Protein AF-A0A2W5EJT3-F1 (afdb_monomer)

Secondary structure (DSSP, 8-state):
-HHHHHHHHHHHHHHHHHSTT--HHHHHHHHHHHHHHHHHHHHHHHHTT-

InterPro domains:
  IPR007420 Protein of unknown function DUF465 [PF04325] (2-44)
  IPR038444 DUF465 superfamily [G3DSA:6.10.280.50] (1-49)

Nearest PDB structures (foldseek):
  3lay-assembly1_J  TM=9.615E-01  e=1.150E+00  Salmonella enterica subsp. enterica serovar Typhimurium
  3lay-assembly1_G  TM=9.596E-01  e=1.421E+00  Salmonella enterica subsp. enterica serovar Typhimurium
  7n6g-assembly1_3I  TM=9.323E-01  e=3.557E+00  Chlamydomonas reinhardtii
  2q0o-assembly1_C  TM=9.124E-01  e=5.830E+00  Sinorhizobium fredii NGR234
  7lbm-assembly1_i  TM=5.263E-01  e=9.555E+00  Homo sapiens

Sequence (50 aa):
SLEKKHGALEEELESILASPSSDDREIADLKRRKLRLKDELQRLRALTRH

pLDDT: mean 86.91, std 6.95, range [50.59, 93.69]

Radius of gyration: 13.01 Å; Cα contacts (8 Å, |Δi|>4): 18; chains: 1; bounding box: 34×17×31 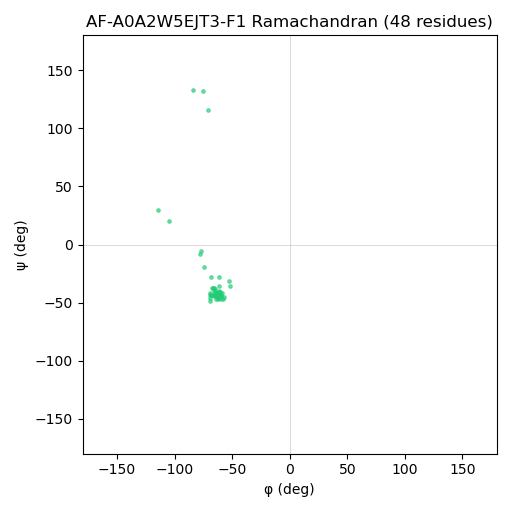Å

Structure (mmCIF, N/CA/C/O backbone):
data_AF-A0A2W5EJT3-F1
#
_entry.id   AF-A0A2W5EJT3-F1
#
loop_
_atom_site.group_PDB
_atom_site.id
_atom_site.type_symbol
_atom_site.label_atom_id
_atom_site.label_alt_id
_atom_site.label_comp_id
_atom_site.label_asym_id
_atom_site.label_entity_id
_atom_site.label_seq_id
_atom_site.pdbx_PDB_ins_code
_atom_site.Cartn_x
_atom_site.Cartn_y
_atom_site.Cartn_z
_atom_site.occupancy
_atom_site.B_iso_or_equiv
_atom_site.auth_seq_id
_atom_site.auth_comp_id
_atom_site.auth_asym_id
_atom_site.auth_atom_id
_atom_site.pdbx_PDB_model_num
ATOM 1 N N . SER A 1 1 ? 1.973 1.079 12.277 1.00 80.88 1 SER A N 1
ATOM 2 C CA . SER A 1 1 ? 0.664 1.531 11.769 1.00 80.88 1 SER A CA 1
ATOM 3 C C . SER A 1 1 ? 0.464 1.024 10.359 1.00 80.88 1 SER A C 1
ATOM 5 O O . SER A 1 1 ? 1.440 0.999 9.613 1.00 80.88 1 SER A O 1
ATOM 7 N N . LEU A 1 2 ? -0.755 0.621 9.993 1.00 81.56 2 LEU A N 1
ATOM 8 C CA . LEU A 1 2 ? -1.085 0.225 8.617 1.00 81.56 2 LEU A CA 1
ATOM 9 C C . LEU A 1 2 ? -0.665 1.287 7.588 1.00 81.56 2 LEU A C 1
ATOM 11 O O . LEU A 1 2 ? -0.149 0.943 6.535 1.00 81.56 2 LEU A O 1
ATOM 15 N N . GLU A 1 3 ? -0.780 2.567 7.943 1.00 83.00 3 GLU A N 1
ATOM 16 C CA . GLU A 1 3 ? -0.357 3.696 7.103 1.00 83.00 3 GLU A CA 1
ATOM 17 C C . GLU A 1 3 ? 1.148 3.682 6.794 1.00 83.00 3 GLU A C 1
ATOM 19 O O . GLU A 1 3 ? 1.538 3.893 5.652 1.00 83.00 3 GLU A O 1
ATOM 24 N N . LYS A 1 4 ? 2.004 3.329 7.767 1.00 88.62 4 LYS A N 1
ATOM 25 C CA . LYS A 1 4 ? 3.452 3.172 7.527 1.00 88.62 4 LYS A CA 1
ATOM 26 C C . LYS A 1 4 ? 3.753 2.006 6.581 1.00 88.62 4 LYS A C 1
ATOM 28 O O . LYS A 1 4 ? 4.619 2.131 5.727 1.00 88.62 4 LYS A O 1
ATOM 33 N N . LYS A 1 5 ? 3.034 0.882 6.720 1.00 88.19 5 LYS A N 1
ATOM 34 C CA . LYS A 1 5 ? 3.176 -0.268 5.806 1.00 88.19 5 LYS A CA 1
ATOM 35 C C . LYS A 1 5 ? 2.712 0.078 4.390 1.00 88.19 5 LYS A C 1
ATOM 37 O O . LYS A 1 5 ? 3.327 -0.369 3.432 1.00 88.19 5 LYS A O 1
ATOM 42 N N . HIS A 1 6 ? 1.649 0.872 4.266 1.00 87.06 6 HIS A N 1
ATOM 43 C CA . HIS A 1 6 ? 1.166 1.356 2.975 1.00 87.06 6 HIS A CA 1
ATOM 44 C C . HIS A 1 6 ? 2.194 2.272 2.299 1.00 87.06 6 HIS A C 1
ATOM 46 O O . HIS A 1 6 ? 2.508 2.049 1.137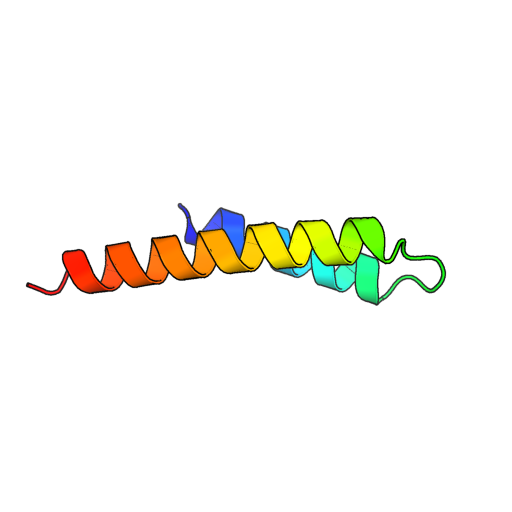 1.00 87.06 6 HIS A O 1
ATOM 52 N N . GLY A 1 7 ? 2.760 3.235 3.037 1.00 88.31 7 GLY A N 1
ATOM 53 C CA . GLY A 1 7 ? 3.799 4.128 2.513 1.00 88.31 7 GLY A CA 1
ATOM 54 C C . GLY A 1 7 ? 5.049 3.379 2.043 1.00 88.31 7 GLY A C 1
ATOM 55 O O . GLY A 1 7 ? 5.522 3.623 0.941 1.00 88.31 7 GLY A O 1
ATOM 56 N N . ALA A 1 8 ? 5.522 2.397 2.816 1.00 91.19 8 ALA A N 1
ATOM 57 C CA . ALA A 1 8 ? 6.672 1.580 2.420 1.00 91.19 8 ALA A CA 1
ATOM 58 C C . ALA A 1 8 ? 6.422 0.788 1.121 1.00 91.19 8 ALA A C 1
ATOM 60 O O . ALA A 1 8 ? 7.286 0.733 0.255 1.00 91.19 8 ALA A O 1
ATOM 61 N N . LEU A 1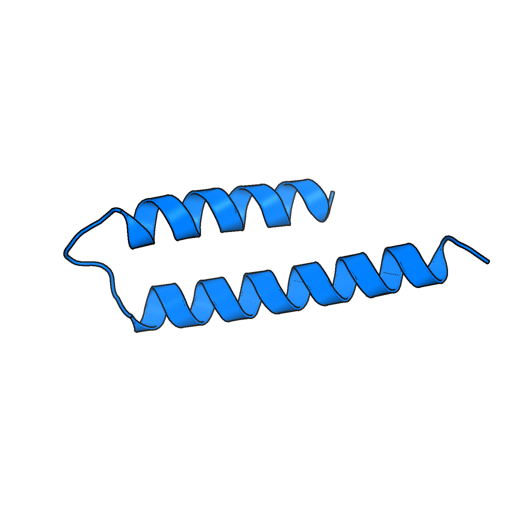 9 ? 5.224 0.214 0.953 1.00 89.56 9 LEU A N 1
ATOM 62 C CA . LEU A 1 9 ? 4.858 -0.488 -0.283 1.00 89.56 9 LEU A CA 1
ATOM 63 C C . LEU A 1 9 ? 4.699 0.450 -1.483 1.00 89.56 9 LEU A C 1
ATOM 65 O O . LEU A 1 9 ? 4.860 0.009 -2.617 1.00 89.56 9 LEU A O 1
ATOM 69 N N . GLU A 1 10 ? 4.338 1.714 -1.259 1.00 88.94 10 GLU A N 1
ATOM 70 C CA . GLU A 1 10 ? 4.309 2.720 -2.321 1.00 88.94 10 GLU A CA 1
ATOM 71 C C . GLU A 1 10 ? 5.703 3.080 -2.803 1.00 88.94 10 GLU A C 1
ATOM 73 O O . GLU A 1 10 ? 5.928 3.086 -4.008 1.00 88.94 10 GLU A O 1
ATOM 78 N N . GLU A 1 11 ? 6.623 3.313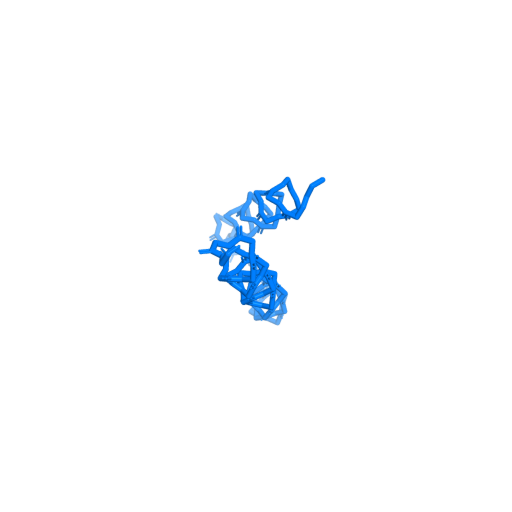 -1.874 1.00 92.44 11 GLU A N 1
ATOM 79 C CA . GLU A 1 11 ? 8.012 3.649 -2.182 1.00 92.44 11 GLU A CA 1
ATOM 80 C C . GLU A 1 11 ? 8.724 2.489 -2.901 1.00 92.44 11 GLU A C 1
ATOM 82 O O . GLU A 1 11 ? 9.422 2.692 -3.896 1.00 92.44 11 GLU A O 1
ATOM 87 N N . GLU A 1 12 ? 8.472 1.251 -2.463 1.00 90.19 12 GLU A N 1
ATOM 88 C CA . GLU A 1 12 ? 8.996 0.038 -3.100 1.00 90.19 12 GLU A CA 1
ATOM 89 C C . GLU A 1 12 ? 8.413 -0.159 -4.508 1.00 90.19 12 GLU A C 1
ATOM 91 O O . GLU A 1 12 ? 9.147 -0.425 -5.461 1.00 90.19 12 GLU A O 1
ATOM 96 N N . LEU A 1 13 ? 7.101 0.050 -4.676 1.00 89.06 13 LEU A N 1
ATOM 97 C CA . LEU A 1 13 ? 6.453 -0.017 -5.985 1.00 89.06 13 LEU A CA 1
ATOM 98 C C . LEU A 1 13 ? 6.971 1.071 -6.935 1.00 89.06 13 LEU A C 1
ATOM 100 O O . LEU A 1 13 ? 7.173 0.784 -8.111 1.00 89.06 13 LEU A O 1
ATOM 104 N N . GLU A 1 14 ? 7.175 2.297 -6.456 1.00 91.19 14 GLU A N 1
ATOM 105 C CA . GLU A 1 14 ? 7.717 3.400 -7.256 1.00 91.19 14 GLU A CA 1
ATOM 106 C C . GLU A 1 14 ? 9.164 3.130 -7.681 1.00 91.19 14 GLU A C 1
ATOM 108 O O . GLU A 1 14 ? 9.491 3.273 -8.857 1.00 91.19 14 GLU A O 1
ATOM 113 N N . SER A 1 15 ? 9.998 2.637 -6.763 1.00 90.81 15 SER A N 1
ATOM 114 C CA . SER A 1 15 ? 11.390 2.259 -7.046 1.00 90.81 15 SER A CA 1
ATOM 115 C C . SER A 1 15 ? 11.487 1.158 -8.104 1.00 90.81 15 SER A C 1
ATOM 117 O O . SER A 1 15 ? 12.328 1.215 -9.007 1.00 90.81 15 SER A O 1
ATOM 119 N N . ILE A 1 16 ? 10.594 0.168 -8.029 1.00 89.06 16 ILE A N 1
ATOM 120 C CA . ILE A 1 16 ? 10.503 -0.892 -9.030 1.00 89.06 16 ILE A CA 1
ATOM 121 C C . ILE A 1 16 ? 9.975 -0.311 -10.342 1.00 89.06 16 ILE A C 1
ATOM 123 O O . ILE A 1 16 ? 10.594 -0.499 -11.375 1.00 89.06 16 ILE A O 1
ATOM 127 N N . LEU A 1 17 ? 8.898 0.470 -10.356 1.00 88.00 17 LEU A N 1
ATOM 128 C CA . LEU A 1 17 ? 8.394 1.066 -11.602 1.00 88.00 17 LEU A CA 1
ATOM 129 C C . LEU A 1 17 ? 9.401 2.010 -12.284 1.00 88.00 17 LEU A C 1
ATOM 131 O O . LEU A 1 17 ? 9.369 2.143 -13.505 1.00 88.00 17 LEU A O 1
ATOM 135 N N . ALA A 1 18 ? 10.292 2.641 -11.518 1.00 89.69 18 ALA A N 1
ATOM 136 C CA . ALA A 1 18 ? 11.372 3.476 -12.035 1.00 89.69 18 ALA A CA 1
ATOM 137 C C . ALA A 1 18 ? 12.521 2.667 -12.665 1.00 89.69 18 ALA A C 1
ATOM 139 O O . ALA A 1 18 ? 13.304 3.213 -13.445 1.00 89.69 18 ALA A O 1
ATOM 140 N N . SER A 1 19 ? 12.633 1.376 -12.346 1.00 86.94 19 SER A N 1
ATOM 141 C CA . SER A 1 19 ? 13.648 0.497 -12.921 1.00 86.94 19 SER A CA 1
ATOM 142 C C . SER A 1 19 ? 13.191 -0.054 -14.289 1.00 86.94 19 SER A C 1
ATOM 144 O O . SER A 1 19 ? 12.066 -0.527 -14.430 1.00 86.94 19 SER 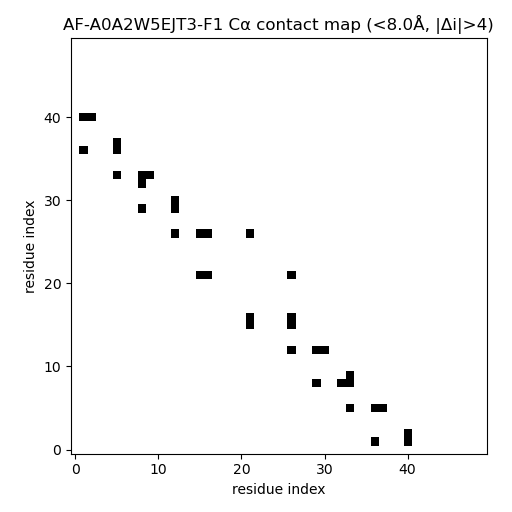A O 1
ATOM 146 N N . PRO A 1 20 ? 14.042 -0.028 -15.331 1.00 80.12 20 PRO A N 1
ATOM 147 C CA . PRO A 1 20 ? 13.663 -0.443 -16.689 1.00 80.12 20 PRO A CA 1
ATOM 148 C C . PRO A 1 20 ? 13.615 -1.968 -16.909 1.00 80.12 20 PRO A C 1
ATOM 150 O O . PRO A 1 20 ? 13.180 -2.414 -17.966 1.00 80.12 20 PRO A O 1
ATOM 153 N N . SER A 1 21 ? 14.069 -2.780 -15.949 1.00 85.56 21 SER A N 1
ATOM 154 C CA . SER A 1 21 ? 14.040 -4.258 -16.003 1.00 85.56 21 SER A CA 1
ATOM 155 C C . SER A 1 21 ? 13.122 -4.866 -14.950 1.00 85.56 21 SER A C 1
ATOM 157 O O . SER A 1 21 ? 13.374 -5.953 -14.441 1.00 85.56 21 SER A O 1
ATOM 159 N N . SER A 1 22 ? 12.080 -4.139 -14.583 1.00 81.62 22 SER A N 1
ATOM 160 C CA . SER A 1 22 ? 11.212 -4.542 -13.490 1.00 81.62 22 SER A CA 1
ATOM 161 C C . SER A 1 22 ? 10.291 -5.677 -13.876 1.00 81.62 22 SER A C 1
ATOM 163 O O . SER A 1 22 ? 9.624 -5.636 -14.908 1.00 81.62 22 SER A O 1
ATOM 165 N N . ASP A 1 23 ? 10.236 -6.681 -13.010 1.00 86.44 23 ASP A N 1
ATOM 166 C CA . ASP A 1 23 ? 9.407 -7.854 -13.208 1.00 86.44 23 ASP A CA 1
ATOM 167 C C . ASP A 1 23 ? 7.924 -7.492 -13.043 1.00 86.44 23 ASP A C 1
ATOM 169 O O . ASP A 1 23 ? 7.446 -7.167 -11.950 1.00 86.44 23 ASP A O 1
ATOM 173 N N . ASP A 1 24 ? 7.150 -7.614 -14.124 1.00 86.50 24 ASP A N 1
ATOM 174 C CA . ASP A 1 24 ? 5.693 -7.420 -14.111 1.00 86.50 24 ASP A CA 1
ATOM 175 C C . ASP A 1 24 ? 4.998 -8.268 -13.034 1.00 86.50 24 ASP A C 1
ATOM 177 O O . ASP A 1 24 ? 3.983 -7.866 -12.456 1.00 86.50 24 ASP A O 1
ATOM 181 N N . ARG A 1 25 ? 5.557 -9.445 -12.722 1.00 89.38 25 ARG A N 1
ATOM 182 C CA . ARG A 1 25 ? 5.061 -10.321 -11.653 1.00 89.38 25 ARG A CA 1
ATOM 183 C C . ARG A 1 25 ? 5.215 -9.690 -10.273 1.00 89.38 25 ARG A C 1
ATOM 185 O O . ARG A 1 25 ? 4.268 -9.761 -9.484 1.00 89.38 25 ARG A O 1
ATOM 192 N N . GLU A 1 26 ? 6.358 -9.070 -9.993 1.00 88.06 26 GLU A N 1
ATOM 193 C CA . GLU A 1 26 ? 6.616 -8.381 -8.726 1.00 88.06 26 GLU A CA 1
ATOM 194 C C . GLU A 1 26 ? 5.739 -7.134 -8.597 1.00 88.06 26 GLU A C 1
ATOM 196 O O . GLU A 1 26 ? 5.066 -6.949 -7.579 1.00 88.06 26 GLU A O 1
ATOM 201 N N . ILE A 1 27 ? 5.621 -6.349 -9.674 1.00 89.56 27 ILE A N 1
ATOM 202 C CA . ILE A 1 27 ? 4.719 -5.191 -9.748 1.00 89.56 27 ILE A CA 1
ATOM 203 C C . ILE A 1 27 ? 3.269 -5.615 -9.467 1.00 89.56 27 ILE A C 1
ATOM 205 O O . ILE A 1 27 ? 2.550 -4.953 -8.708 1.00 89.56 27 ILE A O 1
ATOM 209 N N . ALA A 1 28 ? 2.813 -6.720 -10.062 1.00 92.19 28 ALA A N 1
ATOM 210 C CA . ALA A 1 28 ? 1.462 -7.227 -9.855 1.00 92.19 28 ALA A CA 1
ATOM 211 C C . ALA A 1 28 ? 1.228 -7.679 -8.405 1.00 92.19 28 ALA A C 1
ATOM 213 O O . ALA A 1 28 ? 0.143 -7.447 -7.862 1.00 92.19 28 ALA A O 1
ATOM 214 N N . ASP A 1 29 ? 2.218 -8.300 -7.759 1.00 91.81 29 ASP A N 1
ATOM 215 C CA . ASP A 1 29 ? 2.095 -8.725 -6.363 1.00 91.81 29 ASP A CA 1
ATOM 216 C C . ASP A 1 29 ? 2.060 -7.538 -5.397 1.00 91.81 29 ASP A C 1
ATOM 218 O O . ASP A 1 29 ? 1.186 -7.468 -4.528 1.00 91.81 29 ASP A O 1
ATOM 222 N N . LEU A 1 30 ? 2.928 -6.549 -5.612 1.00 90.50 30 LEU A N 1
ATOM 223 C CA . LEU A 1 30 ? 2.959 -5.313 -4.831 1.00 90.50 30 LEU A CA 1
ATOM 224 C C . LEU A 1 30 ? 1.653 -4.531 -4.949 1.00 90.50 30 LEU A C 1
ATOM 226 O O . LEU A 1 30 ? 1.081 -4.128 -3.934 1.00 90.50 30 LEU A O 1
ATOM 230 N N . LYS A 1 31 ? 1.106 -4.396 -6.164 1.00 90.69 31 LYS A N 1
ATOM 231 C CA . LYS A 1 31 ? -0.210 -3.773 -6.379 1.00 90.69 31 LYS A CA 1
ATOM 232 C C . LYS A 1 31 ? -1.321 -4.510 -5.626 1.00 90.69 31 LYS A C 1
ATOM 234 O O . LYS A 1 31 ? -2.159 -3.858 -5.003 1.00 90.69 31 LYS A O 1
ATOM 239 N N . ARG A 1 32 ? -1.321 -5.852 -5.619 1.00 93.69 32 ARG A N 1
ATOM 240 C CA . ARG A 1 32 ? -2.297 -6.652 -4.850 1.00 93.69 32 ARG A CA 1
ATOM 241 C C . ARG A 1 32 ? -2.173 -6.418 -3.345 1.00 93.69 32 ARG A C 1
ATOM 243 O O . ARG A 1 32 ? -3.190 -6.242 -2.673 1.00 93.69 32 ARG A O 1
ATOM 250 N N . ARG A 1 33 ? -0.949 -6.395 -2.807 1.00 91.62 33 ARG A N 1
ATOM 251 C CA . ARG A 1 33 ? -0.696 -6.119 -1.381 1.00 91.62 33 ARG A CA 1
ATOM 252 C C . ARG A 1 33 ? -1.121 -4.702 -0.999 1.00 91.62 33 ARG A C 1
ATOM 254 O O . ARG A 1 33 ? -1.811 -4.534 0.006 1.00 91.62 33 ARG A O 1
ATOM 261 N N . LYS A 1 34 ? -0.785 -3.709 -1.830 1.00 90.56 34 LYS A N 1
ATOM 262 C CA . LYS A 1 34 ? -1.204 -2.310 -1.663 1.00 90.56 34 LYS A CA 1
ATOM 263 C C . LYS A 1 34 ? -2.728 -2.189 -1.629 1.00 90.56 34 LYS A C 1
ATOM 265 O O . LYS A 1 34 ? -3.262 -1.557 -0.720 1.00 90.56 34 LYS A O 1
ATOM 270 N N . LEU A 1 35 ? -3.431 -2.840 -2.561 1.00 92.12 35 LEU A N 1
ATOM 271 C CA . LEU A 1 35 ? -4.896 -2.821 -2.613 1.00 92.12 35 LEU A CA 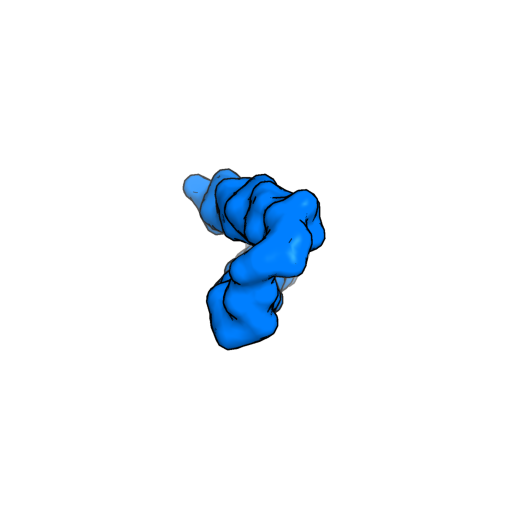1
ATOM 272 C C . LEU A 1 35 ? -5.517 -3.385 -1.328 1.00 92.12 35 LEU A C 1
ATOM 274 O O . LEU A 1 35 ? -6.358 -2.729 -0.723 1.00 92.12 35 LEU A O 1
ATOM 278 N N . ARG A 1 36 ? -5.033 -4.539 -0.850 1.00 91.69 36 ARG A N 1
ATOM 279 C CA . ARG A 1 36 ? -5.523 -5.149 0.398 1.00 91.69 36 ARG A CA 1
ATOM 280 C C . ARG A 1 36 ? -5.332 -4.246 1.615 1.00 91.69 36 ARG A C 1
ATOM 282 O O . ARG A 1 36 ? -6.248 -4.108 2.417 1.00 91.69 36 ARG A O 1
ATOM 289 N N . LEU A 1 37 ? -4.163 -3.619 1.752 1.00 89.56 37 LEU A N 1
ATOM 290 C CA . LEU A 1 37 ? -3.895 -2.696 2.861 1.00 89.56 37 LEU A CA 1
ATOM 291 C C . LEU A 1 37 ? -4.752 -1.433 2.782 1.00 89.56 37 LEU A C 1
ATOM 293 O O . LEU A 1 37 ? -5.204 -0.942 3.816 1.00 89.56 37 LEU A O 1
ATOM 297 N N . LYS A 1 38 ? -4.998 -0.921 1.572 1.00 88.62 38 LYS A N 1
ATOM 298 C CA . LYS A 1 38 ? -5.914 0.199 1.351 1.00 88.62 38 LYS A CA 1
ATOM 299 C C . LYS A 1 38 ? -7.342 -0.167 1.761 1.00 88.62 38 LYS A C 1
ATOM 301 O O . LYS A 1 38 ? -7.970 0.609 2.477 1.00 88.62 38 LYS A O 1
ATOM 306 N N . ASP A 1 39 ? -7.826 -1.344 1.369 1.00 91.44 39 ASP A N 1
ATOM 307 C CA . ASP A 1 39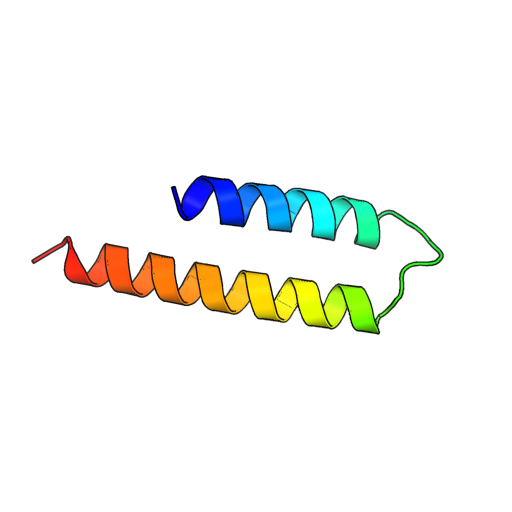 ? -9.152 -1.836 1.758 1.00 91.44 39 ASP A CA 1
ATOM 308 C C . ASP A 1 39 ? -9.268 -2.018 3.275 1.00 91.44 39 ASP A C 1
ATOM 310 O O . ASP A 1 39 ? -10.262 -1.614 3.878 1.00 91.44 39 ASP A O 1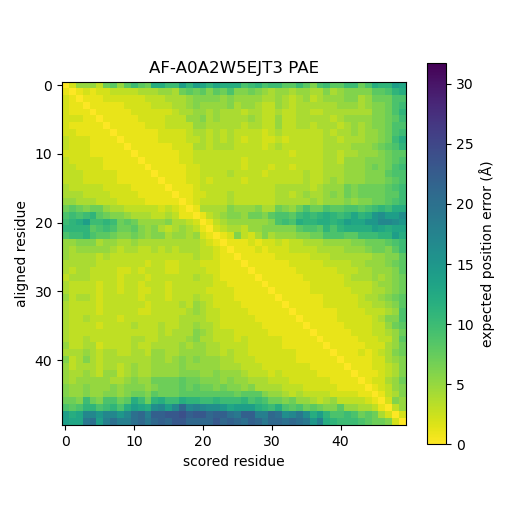
ATOM 314 N N . GLU A 1 40 ? -8.241 -2.577 3.918 1.00 90.00 40 GLU A N 1
ATOM 315 C CA . GLU A 1 40 ? -8.206 -2.762 5.370 1.00 90.00 40 GLU A CA 1
ATOM 316 C C . GLU A 1 40 ? -8.195 -1.416 6.113 1.00 90.00 40 GLU A C 1
ATOM 318 O O . GLU A 1 40 ? -8.960 -1.223 7.059 1.00 90.00 40 GLU A O 1
ATOM 323 N N . LEU A 1 41 ? -7.420 -0.436 5.631 1.00 87.38 41 LEU A N 1
ATOM 324 C CA . LEU A 1 41 ? -7.445 0.940 6.135 1.00 87.38 41 LEU A CA 1
ATOM 325 C C . LEU A 1 41 ? -8.809 1.601 5.950 1.00 87.38 41 LEU A C 1
ATOM 327 O O . LEU A 1 41 ? -9.296 2.253 6.871 1.00 87.38 41 LEU A O 1
ATOM 331 N N . GLN A 1 42 ? -9.431 1.449 4.779 1.00 88.94 42 GLN A N 1
ATOM 332 C CA . GLN A 1 42 ? -10.761 1.997 4.519 1.00 88.94 42 GLN A CA 1
ATOM 333 C C . GLN A 1 42 ? -11.811 1.370 5.437 1.00 88.94 42 GLN A C 1
ATOM 335 O O . GLN A 1 42 ? -12.629 2.101 5.992 1.00 88.94 42 GLN A O 1
ATOM 340 N N . ARG A 1 43 ? -11.761 0.050 5.658 1.00 89.69 43 ARG A N 1
ATOM 341 C CA . ARG A 1 43 ? -12.650 -0.641 6.604 1.00 89.69 43 ARG A CA 1
ATOM 342 C C . ARG A 1 43 ? -12.449 -0.156 8.031 1.00 89.69 43 ARG A C 1
ATOM 344 O O . ARG A 1 43 ? -13.429 0.160 8.693 1.00 89.69 43 ARG A O 1
ATOM 351 N N . LEU A 1 44 ? -11.204 -0.054 8.495 1.00 87.06 44 LEU A N 1
ATOM 352 C CA . LEU A 1 44 ? -10.901 0.452 9.836 1.00 87.06 44 LEU A CA 1
ATOM 353 C C . LEU A 1 44 ? -11.371 1.900 10.005 1.00 87.06 44 LEU A C 1
ATOM 355 O O . LEU A 1 44 ? -12.038 2.214 10.984 1.00 87.06 44 LEU A O 1
ATOM 359 N N . ARG A 1 45 ? -11.111 2.770 9.020 1.00 84.81 45 ARG A N 1
ATOM 360 C CA . ARG A 1 45 ? -11.593 4.161 9.028 1.00 84.81 45 ARG A CA 1
ATOM 361 C C . ARG A 1 45 ? -13.119 4.255 9.029 1.00 84.81 45 ARG A C 1
ATOM 363 O O . ARG A 1 45 ? -13.652 5.158 9.663 1.00 84.81 45 ARG A O 1
ATOM 370 N N . ALA A 1 46 ? -13.811 3.351 8.335 1.00 85.62 46 ALA A N 1
ATOM 371 C CA . ALA A 1 46 ? -15.270 3.278 8.366 1.00 85.62 46 ALA A CA 1
ATOM 372 C C . ALA A 1 46 ? -15.790 2.802 9.734 1.00 85.62 46 ALA A C 1
ATOM 374 O O . ALA A 1 46 ? -16.740 3.374 10.254 1.00 85.62 46 ALA A O 1
ATOM 375 N N . LEU A 1 47 ? -15.136 1.806 10.342 1.00 81.62 47 LEU A N 1
ATOM 376 C CA . LEU A 1 47 ? -15.500 1.260 11.654 1.00 81.62 47 LEU A CA 1
ATOM 377 C C . LEU A 1 47 ? -15.268 2.247 12.805 1.00 81.62 47 LEU A C 1
ATOM 379 O O . LEU A 1 47 ? -16.058 2.288 13.738 1.00 81.62 47 LEU A O 1
ATOM 383 N N . THR A 1 48 ? -14.203 3.048 12.755 1.00 76.12 48 THR A N 1
ATOM 384 C CA . THR A 1 48 ? -13.858 4.004 13.824 1.00 76.12 48 THR A CA 1
ATOM 385 C C . THR A 1 48 ? -14.720 5.275 13.809 1.00 76.12 48 THR A C 1
ATOM 387 O 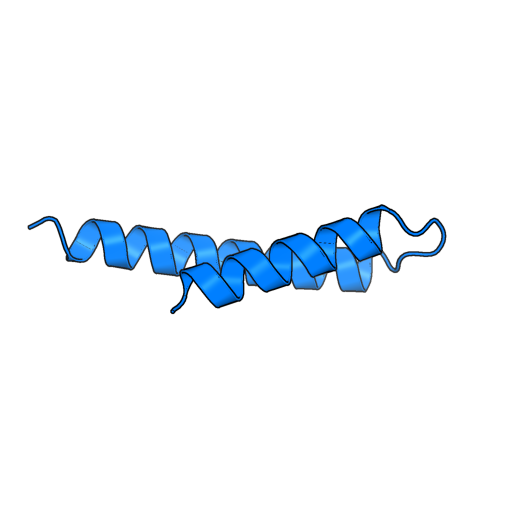O . THR A 1 48 ? -14.597 6.103 14.705 1.00 76.12 48 THR A O 1
ATOM 390 N N . ARG A 1 49 ? -15.595 5.466 12.813 1.00 67.31 49 ARG A N 1
ATOM 391 C CA . ARG A 1 49 ? -16.378 6.703 12.639 1.00 67.31 49 ARG A CA 1
ATOM 392 C C . ARG A 1 49 ? -17.855 6.582 13.048 1.00 67.31 49 ARG A C 1
ATOM 394 O O . ARG A 1 49 ? -18.656 7.401 12.599 1.00 67.31 49 ARG A O 1
ATOM 401 N N . HIS A 1 50 ? -18.192 5.592 13.874 1.00 50.59 50 HIS A N 1
ATOM 402 C CA . HIS A 1 50 ? -19.521 5.399 14.464 1.00 50.59 50 HIS A CA 1
ATOM 403 C C . HIS A 1 50 ? -19.547 5.739 15.952 1.00 50.59 50 HIS A C 1
ATOM 405 O O . HIS A 1 50 ? -18.543 5.443 16.637 1.00 50.59 50 HIS A O 1
#

Mean predicted aligned error: 4.56 Å

Solvent-accessible surface area (backbone atoms only — not comparable to full-atom values): 2936 Å² total; per-residue (Å²): 107,73,68,59,58,48,51,53,53,48,54,53,49,50,57,42,70,71,40,94,83,53,55,67,67,58,54,53,51,49,51,52,52,48,50,52,53,49,52,52,49,52,50,50,58,59,65,73,71,113

Organism: NCBI:txid1176649

Foldseek 3Di:
DLVVVLVVLVVVLVVLVPDPPHDPVVNVVSVVVNVVSVVVVVVVVVVVPD